Protein AF-A0A7S4E9F9-F1 (afdb_monomer_lite)

Sequence (172 aa):
IFQIEAGQLKEGLISVGSRNLFETDALDPEIIKRFDNHFTYRVINENYYAESEPEDSCHLRRILRWYRDFFGDASDEASILLPIGALRALRRLTSFSCGRALVLSGDKGNNNHEQFRGLNDPHVAVHGSFSVMVNYHAIGLYCTSRSGFVLHDPQEEASLKVSVLVFTNQED

pLDDT: mean 91.95, std 7.77, range [44.69, 98.31]

Radius of gyration: 17.76 Å; chains: 1; bounding box: 37×38×56 Å

Foldseek 3Di:
DWKQAQLFIKDKDKDKDFPDPDDPDPPPLCSLVRIDIDIDIDTDALQVCVPVCVPCSVLSSQLSVVLSVQQNHNQWMFDDDQPVVVLVVLVVVCVVVQQWDKDKDKDQAAQDPSVGTDDDDFDWDGDSDTDGHDHNVSVQSSLVVQVKHKDWDPDRPDRMIIMIITTDHDDD

Structure (mmCIF, N/CA/C/O backbone):
data_AF-A0A7S4E9F9-F1
#
_entry.id   AF-A0A7S4E9F9-F1
#
loop_
_atom_site.group_PDB
_atom_site.id
_atom_site.type_symbol
_atom_site.label_atom_id
_atom_site.label_alt_id
_atom_site.label_comp_id
_atom_site.label_asym_id
_atom_site.label_entity_id
_atom_site.label_seq_id
_atom_site.pdbx_PDB_ins_code
_atom_site.Cartn_x
_atom_site.Cartn_y
_atom_site.Cartn_z
_atom_site.occupancy
_atom_site.B_iso_or_equiv
_atom_site.auth_seq_id
_atom_site.auth_comp_id
_atom_site.auth_asym_id
_atom_site.auth_atom_id
_atom_site.pdbx_PDB_model_num
ATOM 1 N N . ILE A 1 1 ? 6.802 -0.210 -1.882 1.00 94.25 1 ILE A N 1
ATOM 2 C CA . ILE A 1 1 ? 6.468 -1.656 -1.978 1.00 94.25 1 ILE A CA 1
ATOM 3 C C . ILE A 1 1 ? 7.150 -2.324 -0.800 1.00 94.25 1 ILE A C 1
ATOM 5 O O . ILE A 1 1 ? 8.172 -1.792 -0.382 1.00 94.25 1 ILE A O 1
ATOM 9 N N . PHE A 1 2 ? 6.612 -3.399 -0.233 1.00 97.31 2 PHE A N 1
ATOM 10 C CA . PHE A 1 2 ? 7.293 -4.110 0.850 1.00 97.31 2 PHE A CA 1
ATOM 11 C C . PHE A 1 2 ? 7.330 -5.608 0.588 1.00 97.31 2 PHE A C 1
ATOM 13 O O . PHE A 1 2 ? 6.368 -6.160 0.059 1.00 97.31 2 PHE A O 1
ATOM 20 N N . GLN A 1 3 ? 8.431 -6.235 0.983 1.00 97.06 3 GLN A N 1
ATOM 21 C CA . GLN A 1 3 ? 8.577 -7.683 1.048 1.00 97.06 3 GLN A CA 1
ATOM 22 C C . GLN A 1 3 ? 8.850 -8.104 2.487 1.00 97.06 3 GLN A C 1
ATOM 24 O O . GLN A 1 3 ? 9.519 -7.385 3.234 1.00 97.06 3 GLN A O 1
ATOM 29 N N . ILE A 1 4 ? 8.316 -9.259 2.859 1.00 97.19 4 ILE A N 1
ATOM 30 C CA . ILE A 1 4 ? 8.646 -9.960 4.087 1.00 97.19 4 ILE A CA 1
ATOM 31 C C . ILE A 1 4 ? 9.292 -11.267 3.646 1.00 97.19 4 ILE A C 1
ATOM 33 O O . ILE A 1 4 ? 8.638 -12.093 3.016 1.00 97.19 4 ILE A O 1
ATOM 37 N N . GLU A 1 5 ? 10.586 -11.397 3.912 1.00 95.56 5 GLU A N 1
ATOM 38 C CA . GLU A 1 5 ? 11.420 -12.510 3.453 1.00 95.56 5 GLU A CA 1
ATOM 39 C C . GLU A 1 5 ? 12.321 -12.947 4.606 1.00 95.56 5 GLU A C 1
ATOM 41 O O . GLU A 1 5 ? 13.050 -12.118 5.161 1.00 95.56 5 GLU A O 1
ATOM 46 N N . ALA A 1 6 ? 12.253 -14.226 4.987 1.00 92.06 6 ALA A N 1
ATOM 47 C CA . ALA A 1 6 ? 13.010 -14.793 6.108 1.00 92.06 6 ALA A CA 1
ATOM 48 C C . ALA A 1 6 ? 12.963 -13.933 7.397 1.00 92.06 6 ALA A C 1
ATOM 50 O O . ALA A 1 6 ? 13.990 -13.651 8.021 1.00 92.06 6 ALA A O 1
ATOM 51 N N . GLY A 1 7 ? 11.770 -13.450 7.767 1.00 90.50 7 GLY A N 1
ATOM 52 C CA . GLY A 1 7 ? 11.556 -12.606 8.950 1.00 90.50 7 GLY A CA 1
ATOM 53 C C . GLY A 1 7 ? 12.037 -11.154 8.820 1.00 90.50 7 GLY A C 1
ATOM 54 O O . GLY A 1 7 ? 11.908 -10.370 9.765 1.00 90.50 7 GLY A O 1
ATOM 55 N N . GLN A 1 8 ? 12.582 -10.760 7.667 1.00 95.50 8 GLN A N 1
ATOM 56 C CA . GLN A 1 8 ? 13.047 -9.400 7.411 1.00 95.50 8 GLN A CA 1
ATOM 57 C C . GLN A 1 8 ? 12.016 -8.599 6.624 1.00 95.50 8 GLN A C 1
ATOM 59 O O . GLN A 1 8 ? 11.526 -9.037 5.586 1.00 95.50 8 GLN A O 1
ATOM 64 N N . LEU A 1 9 ? 11.754 -7.373 7.079 1.00 97.50 9 LEU A N 1
ATOM 65 C CA . LEU A 1 9 ? 11.000 -6.392 6.311 1.00 97.50 9 LEU A CA 1
ATOM 66 C C . LEU A 1 9 ? 11.943 -5.676 5.336 1.00 97.50 9 LEU A C 1
ATOM 68 O O . LEU A 1 9 ? 12.953 -5.098 5.743 1.00 97.50 9 LEU A O 1
ATOM 72 N N . LYS A 1 10 ? 11.599 -5.681 4.051 1.00 98.00 10 LYS A N 1
ATOM 73 C CA . LYS A 1 10 ? 12.344 -5.004 2.987 1.00 98.00 10 LYS A CA 1
ATOM 74 C C . LYS A 1 10 ? 11.456 -3.978 2.303 1.00 98.00 10 LYS A C 1
ATOM 76 O O . LYS A 1 10 ? 10.284 -4.245 2.047 1.00 98.00 10 LYS A O 1
ATOM 81 N N . GLU A 1 11 ? 12.003 -2.813 1.976 1.00 97.75 11 GLU A N 1
ATOM 82 C CA . GLU A 1 11 ? 11.349 -1.902 1.039 1.00 97.75 11 GLU A CA 1
ATOM 83 C C . GLU A 1 11 ? 11.741 -2.274 -0.389 1.00 97.75 11 GLU A C 1
ATOM 85 O O . GLU A 1 11 ? 12.903 -2.576 -0.656 1.00 97.75 11 GLU A O 1
ATOM 90 N N . GLY A 1 12 ? 10.769 -2.230 -1.293 1.00 96.25 12 GLY A N 1
ATOM 91 C CA . GLY A 1 12 ? 10.971 -2.313 -2.732 1.00 96.25 12 GLY A CA 1
ATOM 92 C C . GLY A 1 12 ? 10.957 -0.921 -3.351 1.00 96.25 12 GLY A C 1
ATOM 93 O O . GLY A 1 12 ? 9.944 -0.212 -3.259 1.00 96.25 12 GLY A O 1
ATOM 94 N N . LEU A 1 13 ? 12.069 -0.560 -3.987 1.00 95.00 13 LEU A N 1
ATOM 95 C CA . LEU A 1 13 ? 12.222 0.618 -4.832 1.00 95.00 13 LEU A CA 1
ATOM 96 C C . LEU A 1 13 ? 11.998 0.210 -6.287 1.00 95.00 13 LEU A C 1
ATOM 98 O O . LEU A 1 13 ? 12.561 -0.782 -6.747 1.00 95.00 13 LEU A O 1
ATOM 102 N N . ILE A 1 14 ? 11.194 0.993 -7.000 1.00 91.94 14 ILE A N 1
ATOM 103 C CA . ILE A 1 14 ? 10.882 0.783 -8.413 1.00 91.94 14 ILE A CA 1
ATOM 104 C C . ILE A 1 14 ? 11.581 1.848 -9.256 1.00 91.94 14 ILE A C 1
ATOM 106 O O . ILE A 1 14 ? 11.482 3.041 -8.972 1.00 91.94 14 ILE A O 1
ATOM 110 N N . SER A 1 15 ? 12.271 1.410 -10.301 1.00 90.75 15 SER A N 1
ATOM 111 C CA . SER A 1 15 ? 12.718 2.264 -11.400 1.00 90.75 15 SER A CA 1
ATOM 112 C C . SER A 1 15 ? 11.886 1.935 -12.629 1.00 90.75 15 SER A C 1
ATOM 114 O O . SER A 1 15 ? 11.772 0.766 -12.991 1.00 90.75 15 SER A O 1
ATOM 116 N N . VAL A 1 16 ? 11.302 2.957 -13.250 1.00 86.00 16 VAL A N 1
ATOM 117 C CA . VAL A 1 16 ? 10.506 2.812 -14.474 1.00 86.00 16 VAL A CA 1
ATOM 118 C C . VAL A 1 16 ? 11.291 3.429 -15.618 1.00 86.00 16 VAL A C 1
ATOM 120 O O . VAL A 1 16 ? 11.713 4.583 -15.529 1.00 86.00 16 VAL A O 1
ATOM 123 N N . GLY A 1 17 ? 11.494 2.668 -16.685 1.00 86.12 17 GLY A N 1
ATOM 124 C CA . GLY A 1 17 ? 12.204 3.132 -17.872 1.00 86.12 17 GLY A CA 1
ATOM 125 C C . GLY A 1 17 ? 11.690 2.451 -19.127 1.00 86.12 17 GLY A C 1
ATOM 126 O O . GLY A 1 17 ? 10.928 1.492 -19.050 1.00 86.12 17 GLY A O 1
ATOM 127 N N . SER A 1 18 ? 12.096 2.943 -20.296 1.00 87.06 18 SER A N 1
ATOM 128 C CA . SER A 1 18 ? 11.861 2.191 -21.527 1.00 87.06 18 SER A CA 1
ATOM 129 C C . SER A 1 18 ? 12.775 0.967 -21.581 1.00 87.06 18 SER A C 1
ATOM 131 O O . SER A 1 18 ? 13.934 1.029 -21.172 1.00 87.06 18 SER A O 1
ATOM 133 N N . ARG A 1 19 ? 12.275 -0.129 -22.160 1.00 86.62 19 ARG A N 1
ATOM 134 C CA . ARG A 1 19 ? 13.104 -1.269 -22.587 1.00 86.62 19 ARG A CA 1
ATOM 135 C C . ARG A 1 19 ? 14.141 -0.882 -23.637 1.00 86.62 19 ARG A C 1
ATOM 137 O O . ARG A 1 19 ? 15.135 -1.584 -23.809 1.00 86.62 19 ARG A O 1
ATOM 144 N N . ASN A 1 20 ? 13.906 0.209 -24.359 1.00 88.50 20 ASN A N 1
ATOM 145 C CA . ASN A 1 20 ? 14.841 0.720 -25.343 1.00 88.50 20 ASN A CA 1
ATOM 146 C C . ASN A 1 20 ? 15.943 1.533 -24.661 1.00 88.50 20 ASN A C 1
ATOM 148 O O . ASN A 1 20 ? 15.674 2.389 -23.822 1.00 88.50 20 ASN A O 1
ATOM 152 N N . LEU A 1 21 ? 17.185 1.337 -25.108 1.00 85.00 21 LEU A N 1
ATOM 153 C CA . LEU A 1 21 ? 18.325 2.157 -24.677 1.00 85.00 21 LEU A CA 1
ATOM 154 C C . LEU A 1 21 ? 18.173 3.634 -25.072 1.00 85.00 21 LEU A C 1
ATOM 156 O O . LEU A 1 21 ? 18.742 4.509 -24.425 1.00 85.00 21 LEU A O 1
ATOM 160 N N . PHE A 1 22 ? 17.431 3.906 -26.147 1.00 88.19 22 PHE A N 1
ATOM 161 C CA . PHE A 1 22 ? 17.176 5.245 -26.654 1.00 88.19 22 PHE A CA 1
ATOM 162 C C . PHE A 1 22 ? 15.739 5.350 -27.163 1.00 88.19 22 PHE A C 1
ATOM 164 O O . PHE A 1 22 ? 15.282 4.502 -27.928 1.00 88.19 22 PHE A O 1
ATOM 171 N N . GLU A 1 23 ? 15.051 6.411 -26.757 1.00 89.06 23 GLU A N 1
ATOM 172 C CA . GLU A 1 23 ? 13.722 6.774 -27.244 1.00 89.06 23 GLU A CA 1
ATOM 173 C C . GLU A 1 23 ? 13.863 7.998 -28.142 1.00 89.06 23 GLU A C 1
ATOM 175 O O . GLU A 1 23 ? 14.369 9.035 -27.717 1.00 89.06 23 GLU A O 1
ATOM 180 N N . THR A 1 24 ? 13.472 7.858 -29.410 1.00 88.19 24 THR A N 1
ATOM 181 C CA . THR A 1 24 ? 13.684 8.905 -30.423 1.00 88.19 24 THR A CA 1
ATOM 182 C C . THR A 1 24 ? 12.804 10.128 -30.181 1.00 88.19 24 THR A C 1
ATOM 184 O O . THR A 1 24 ? 13.228 11.247 -30.460 1.00 88.19 24 THR A O 1
ATOM 187 N N . ASP A 1 25 ? 11.608 9.915 -29.632 1.00 89.00 25 ASP A N 1
ATOM 188 C CA . ASP A 1 25 ? 10.687 10.963 -29.209 1.00 89.00 25 ASP A CA 1
ATOM 189 C C . ASP A 1 25 ? 10.125 10.619 -27.825 1.00 89.00 25 ASP A C 1
ATOM 191 O O . ASP A 1 25 ? 9.390 9.647 -27.659 1.00 89.00 25 ASP A O 1
ATOM 195 N N . ALA A 1 26 ? 10.474 11.420 -26.820 1.00 82.31 26 ALA A N 1
ATOM 196 C CA . ALA A 1 26 ? 9.992 11.241 -25.452 1.00 82.31 26 ALA A CA 1
ATOM 197 C C . ALA A 1 26 ? 8.501 11.594 -25.280 1.00 82.31 26 ALA A C 1
ATOM 199 O O . ALA A 1 26 ? 7.926 11.299 -24.233 1.00 82.31 26 ALA A O 1
ATOM 200 N N . LEU A 1 27 ? 7.886 12.241 -26.275 1.00 87.44 27 LEU A N 1
ATOM 201 C CA . LEU A 1 27 ? 6.470 12.604 -26.278 1.00 87.44 27 LEU A CA 1
ATOM 202 C C . LEU A 1 27 ? 5.595 11.589 -27.024 1.00 87.44 27 LEU A C 1
ATOM 204 O O . LEU A 1 27 ? 4.374 11.753 -27.032 1.00 87.44 27 LEU A O 1
ATOM 208 N N . ASP A 1 28 ? 6.186 10.543 -27.614 1.00 88.25 28 ASP A N 1
ATOM 209 C CA . ASP A 1 28 ? 5.436 9.447 -28.225 1.00 88.25 28 ASP A CA 1
ATOM 210 C C . ASP A 1 28 ? 4.562 8.756 -27.159 1.00 88.25 28 ASP A C 1
ATOM 212 O O . ASP A 1 28 ? 5.100 8.108 -26.256 1.00 88.25 28 ASP A O 1
ATOM 216 N N . PRO A 1 29 ? 3.219 8.832 -27.239 1.00 84.50 29 PRO A N 1
ATOM 217 C CA . PRO A 1 29 ? 2.343 8.213 -26.247 1.00 84.50 29 PRO A CA 1
ATOM 218 C C . PRO A 1 29 ? 2.476 6.683 -26.208 1.00 84.50 29 PRO A C 1
ATOM 220 O O . PRO A 1 29 ? 2.141 6.057 -25.200 1.00 84.50 29 PRO A O 1
ATOM 223 N N . GLU A 1 30 ? 2.997 6.061 -27.268 1.00 86.81 30 GLU A N 1
ATOM 224 C CA . GLU A 1 30 ? 3.232 4.619 -27.326 1.00 86.81 30 GLU A CA 1
ATOM 225 C C . GLU A 1 30 ? 4.414 4.174 -26.451 1.00 86.81 30 GLU A C 1
ATOM 227 O O . GLU A 1 30 ? 4.546 2.975 -26.182 1.00 86.81 30 GLU A O 1
ATOM 232 N N . ILE A 1 31 ? 5.233 5.109 -25.941 1.00 86.81 31 ILE A N 1
ATOM 233 C CA . ILE A 1 31 ? 6.323 4.821 -24.993 1.00 86.81 31 ILE A CA 1
ATOM 234 C C . ILE A 1 31 ? 5.824 4.069 -23.760 1.00 86.81 31 ILE A C 1
ATOM 236 O O . ILE A 1 31 ? 6.520 3.200 -23.237 1.00 86.81 31 ILE A O 1
ATOM 240 N N . ILE A 1 32 ? 4.572 4.313 -23.359 1.00 84.75 32 ILE A N 1
ATOM 241 C CA . ILE A 1 32 ? 3.956 3.661 -22.207 1.00 84.75 32 ILE A CA 1
ATOM 242 C C . ILE A 1 32 ? 3.927 2.131 -22.366 1.00 84.75 32 ILE A C 1
ATOM 244 O O . ILE A 1 32 ? 4.126 1.399 -21.402 1.00 84.75 32 ILE A O 1
ATOM 248 N N . LYS A 1 33 ? 3.762 1.626 -23.599 1.00 84.00 33 LYS A N 1
ATOM 249 C CA . LYS A 1 33 ? 3.730 0.184 -23.908 1.00 84.00 33 LYS A CA 1
ATOM 250 C C . LYS A 1 33 ? 5.111 -0.469 -23.826 1.00 84.00 33 LYS A C 1
ATOM 252 O O . LYS A 1 33 ? 5.209 -1.694 -23.822 1.00 84.00 33 LYS A O 1
ATOM 257 N N . ARG A 1 34 ? 6.172 0.341 -23.798 1.00 87.31 34 ARG A N 1
ATOM 258 C CA . ARG A 1 34 ? 7.575 -0.088 -23.750 1.00 87.31 34 ARG A CA 1
ATOM 259 C C . ARG A 1 34 ? 8.176 0.052 -22.359 1.00 87.31 34 ARG A C 1
ATOM 261 O O . ARG A 1 34 ? 9.358 -0.240 -22.196 1.00 87.31 34 ARG A O 1
ATOM 268 N N . PHE A 1 35 ? 7.392 0.495 -21.379 1.00 85.88 35 PHE A N 1
ATOM 269 C CA . PHE A 1 35 ? 7.877 0.618 -20.020 1.00 85.88 35 PHE A CA 1
ATOM 270 C C . PHE A 1 35 ? 8.172 -0.736 -19.390 1.00 85.88 35 PHE A C 1
ATOM 272 O O . PHE A 1 35 ? 7.429 -1.708 -19.536 1.00 85.88 35 PHE A O 1
ATOM 279 N N . ASP A 1 36 ? 9.285 -0.752 -18.676 1.00 86.81 36 ASP A N 1
ATOM 280 C CA . ASP A 1 36 ? 9.767 -1.850 -17.871 1.00 86.81 36 ASP A CA 1
ATOM 281 C C . ASP A 1 36 ? 10.005 -1.352 -16.455 1.00 86.81 36 ASP A C 1
ATOM 283 O O . ASP A 1 36 ? 10.456 -0.222 -16.238 1.00 86.81 36 ASP A O 1
ATOM 287 N N . ASN A 1 37 ? 9.687 -2.212 -15.497 1.00 88.81 37 ASN A N 1
ATOM 288 C CA . ASN A 1 37 ? 9.849 -1.918 -14.088 1.00 88.81 37 ASN A CA 1
ATOM 289 C C . ASN A 1 37 ? 10.998 -2.763 -13.556 1.00 88.81 37 ASN A C 1
ATOM 291 O O . ASN A 1 37 ? 10.947 -3.989 -13.617 1.00 88.81 37 ASN A O 1
ATOM 295 N N . HIS A 1 38 ? 12.008 -2.103 -13.002 1.00 91.50 38 HIS A N 1
ATOM 296 C CA . HIS A 1 38 ? 13.082 -2.766 -12.285 1.00 91.50 38 HIS A CA 1
ATOM 297 C C . HIS A 1 38 ? 12.915 -2.544 -10.785 1.00 91.50 38 HIS A C 1
ATOM 299 O O . HIS A 1 38 ? 12.830 -1.399 -10.327 1.00 91.50 38 HIS A O 1
ATOM 305 N N . PHE A 1 39 ? 12.881 -3.637 -10.028 1.00 93.62 39 PHE A N 1
ATOM 306 C CA . PHE A 1 39 ? 12.705 -3.612 -8.584 1.00 93.62 39 PHE A CA 1
ATOM 307 C C . PHE A 1 39 ? 14.015 -3.932 -7.876 1.00 93.62 39 PHE A C 1
ATOM 309 O O . PHE A 1 39 ? 14.740 -4.855 -8.239 1.00 93.62 39 PHE A O 1
ATOM 316 N N . THR A 1 40 ? 14.305 -3.161 -6.833 1.00 96.00 40 THR A N 1
ATOM 317 C CA . THR A 1 40 ? 15.411 -3.434 -5.913 1.00 96.00 40 THR A CA 1
ATOM 318 C C . THR A 1 40 ? 14.888 -3.421 -4.492 1.00 96.00 40 THR A C 1
ATOM 320 O O . THR A 1 40 ? 14.047 -2.591 -4.143 1.00 96.00 40 THR A O 1
ATOM 323 N N . TYR A 1 41 ? 15.388 -4.343 -3.675 1.00 97.31 41 TYR A N 1
ATOM 324 C CA . TYR A 1 41 ? 14.910 -4.538 -2.315 1.00 97.31 41 TYR A CA 1
ATOM 325 C C . TYR A 1 41 ? 16.031 -4.305 -1.313 1.00 97.31 41 TYR A C 1
ATOM 327 O O . TYR A 1 41 ? 17.143 -4.806 -1.484 1.00 97.31 41 TYR A O 1
ATOM 335 N N . ARG A 1 42 ? 15.743 -3.550 -0.251 1.00 97.56 42 ARG A N 1
ATOM 336 C CA . ARG A 1 42 ? 16.687 -3.332 0.853 1.00 97.56 42 ARG A CA 1
ATOM 337 C C . ARG A 1 42 ? 16.004 -3.485 2.201 1.00 97.56 42 ARG A C 1
ATOM 339 O O . ARG A 1 42 ? 14.843 -3.115 2.360 1.00 97.56 42 ARG A O 1
ATOM 346 N N . VAL A 1 43 ? 16.736 -4.043 3.161 1.00 98.06 43 VAL A N 1
ATOM 347 C CA . VAL A 1 43 ? 16.244 -4.277 4.523 1.00 98.06 43 VAL A CA 1
ATOM 348 C C . VAL A 1 43 ? 15.963 -2.945 5.213 1.00 98.06 43 VAL A C 1
ATOM 350 O O . VAL A 1 43 ? 16.763 -2.012 5.142 1.00 98.06 43 VAL A O 1
ATOM 353 N N . ILE A 1 44 ? 14.827 -2.884 5.898 1.00 97.88 44 ILE A N 1
ATOM 354 C CA . ILE A 1 44 ? 14.368 -1.747 6.693 1.00 97.88 44 ILE A CA 1
ATOM 355 C C . ILE A 1 44 ? 13.804 -2.244 8.032 1.00 97.88 44 ILE A C 1
ATOM 357 O O . ILE A 1 44 ? 13.732 -3.442 8.295 1.00 97.88 44 ILE A O 1
ATOM 361 N N . ASN A 1 45 ? 13.365 -1.319 8.881 1.00 96.38 45 ASN A N 1
ATOM 362 C CA . ASN A 1 45 ? 12.589 -1.634 10.080 1.00 96.38 45 ASN A CA 1
ATOM 363 C C . ASN A 1 45 ? 11.169 -1.050 9.987 1.00 96.38 45 ASN A C 1
ATOM 365 O O . ASN A 1 45 ? 10.859 -0.255 9.098 1.00 96.38 45 ASN A O 1
ATOM 369 N N . GLU A 1 46 ? 10.298 -1.413 10.929 1.00 96.12 46 GLU A N 1
ATOM 370 C CA . GLU A 1 46 ? 8.898 -0.973 10.941 1.00 96.12 46 GLU A CA 1
ATOM 371 C C . GLU A 1 46 ? 8.702 0.537 11.186 1.00 96.12 46 GLU A C 1
ATOM 373 O O . GLU A 1 46 ? 7.603 1.049 10.979 1.00 96.12 46 GLU A O 1
ATOM 378 N N . ASN A 1 47 ? 9.739 1.275 11.599 1.00 96.81 47 ASN A N 1
ATOM 379 C CA . ASN A 1 47 ? 9.693 2.732 11.772 1.00 96.81 47 ASN A CA 1
ATOM 380 C C . ASN A 1 47 ? 9.947 3.498 10.459 1.00 96.81 47 ASN A C 1
ATOM 382 O O . ASN A 1 47 ? 10.214 4.695 10.500 1.00 96.81 47 ASN A O 1
ATOM 386 N N . TYR A 1 48 ? 9.838 2.837 9.303 1.00 97.44 48 TYR A N 1
ATOM 387 C CA . TYR A 1 48 ? 10.082 3.402 7.970 1.00 97.44 48 TYR A CA 1
ATOM 388 C C . TYR A 1 48 ? 9.421 4.770 7.717 1.00 97.44 48 TYR A C 1
ATOM 390 O O . TYR A 1 48 ? 10.025 5.660 7.126 1.00 97.44 48 TYR A O 1
ATOM 398 N N . TYR A 1 49 ? 8.188 4.956 8.193 1.00 97.50 49 TYR A N 1
ATOM 399 C CA . TYR A 1 49 ? 7.409 6.184 7.993 1.00 97.50 49 TYR A CA 1
ATOM 400 C C . TYR A 1 49 ? 7.484 7.181 9.161 1.00 97.50 49 TYR A C 1
ATOM 402 O O . TYR A 1 49 ? 6.683 8.110 9.220 1.00 97.50 49 TYR A O 1
ATOM 410 N N . ALA A 1 50 ? 8.402 7.002 10.118 1.00 97.12 50 ALA A N 1
ATOM 411 C CA . ALA A 1 50 ? 8.459 7.844 11.316 1.00 97.12 50 ALA A CA 1
ATOM 412 C C . ALA A 1 50 ? 8.671 9.334 10.996 1.00 97.12 50 ALA A C 1
ATOM 414 O O . ALA A 1 50 ? 8.025 10.183 11.604 1.00 97.12 50 ALA A O 1
ATOM 415 N N . GLU A 1 51 ? 9.539 9.638 10.030 1.00 97.00 51 GLU A N 1
ATOM 416 C CA . GLU A 1 51 ? 9.851 11.017 9.634 1.00 97.00 51 GLU A CA 1
ATOM 417 C C . GLU A 1 51 ? 8.905 11.547 8.547 1.00 97.00 51 GLU A C 1
ATOM 419 O O . GLU A 1 51 ? 8.535 12.718 8.564 1.00 97.00 51 GLU A O 1
ATOM 424 N N . SER A 1 52 ? 8.494 10.692 7.605 1.00 96.50 52 SER A N 1
ATOM 425 C CA . SER A 1 52 ? 7.706 11.094 6.432 1.00 96.50 52 SER A CA 1
ATOM 426 C C . SER A 1 52 ? 6.195 11.160 6.678 1.00 96.50 52 SER A C 1
ATOM 428 O O . SER A 1 52 ? 5.499 11.861 5.947 1.00 96.50 52 SER A O 1
ATOM 430 N N . GLU A 1 53 ? 5.679 10.467 7.700 1.00 96.81 53 GLU A N 1
ATOM 431 C CA . GLU A 1 53 ? 4.253 10.432 8.062 1.00 96.81 53 GLU A CA 1
ATOM 432 C C . GLU A 1 53 ? 4.049 10.604 9.576 1.00 96.81 53 GLU A C 1
ATOM 434 O O . GLU A 1 53 ? 3.492 9.716 10.227 1.00 96.81 53 GLU A O 1
ATOM 439 N N . PRO A 1 54 ? 4.477 11.720 10.188 1.00 95.75 54 PRO A N 1
ATOM 440 C CA . PRO A 1 54 ? 4.471 11.860 11.645 1.00 95.75 54 PRO A CA 1
ATOM 441 C C . PRO A 1 54 ? 3.084 11.616 12.269 1.00 95.75 54 PRO A C 1
ATOM 443 O O . PRO A 1 54 ? 2.983 10.885 13.255 1.00 95.75 54 PRO A O 1
ATOM 446 N N . GLU A 1 55 ? 2.017 12.133 11.644 1.00 93.38 55 GLU A N 1
ATOM 447 C CA . GLU A 1 55 ? 0.616 11.991 12.086 1.00 93.38 55 GLU A CA 1
ATOM 448 C C . GLU A 1 55 ? 0.094 10.542 12.069 1.00 93.38 55 GLU A C 1
ATOM 450 O O . GLU A 1 55 ? -0.779 10.192 12.859 1.00 93.38 55 GLU A O 1
ATOM 455 N N . ASP A 1 56 ? 0.603 9.699 11.165 1.00 96.00 56 ASP A N 1
ATOM 456 C CA . ASP A 1 56 ? 0.152 8.312 10.978 1.00 96.00 56 ASP A CA 1
ATOM 457 C C . ASP A 1 56 ? 1.204 7.277 11.393 1.00 96.00 56 ASP A C 1
ATOM 459 O O . ASP A 1 56 ? 0.953 6.0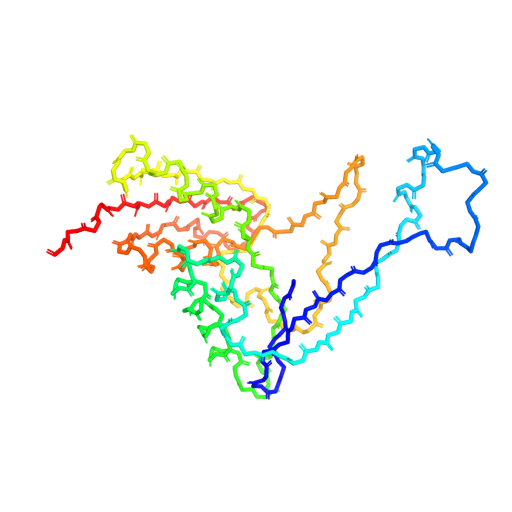72 11.334 1.00 96.00 56 ASP A O 1
ATOM 463 N N . SER A 1 57 ? 2.382 7.720 11.834 1.00 96.62 57 SER A N 1
ATOM 464 C CA . SER A 1 57 ? 3.555 6.871 12.054 1.00 96.62 57 SER A CA 1
ATOM 465 C C . SER A 1 57 ? 3.283 5.705 13.008 1.00 96.62 57 SER A C 1
ATOM 467 O O . SER A 1 57 ? 3.778 4.598 12.798 1.00 96.62 57 SER A O 1
ATOM 469 N N . CYS A 1 58 ? 2.470 5.903 14.050 1.00 96.88 58 CYS A N 1
ATOM 470 C CA . CYS A 1 58 ? 2.081 4.834 14.970 1.00 96.88 58 CYS A CA 1
ATOM 471 C C . CYS A 1 58 ? 1.209 3.766 14.286 1.00 96.88 58 CYS A C 1
ATOM 473 O O . CYS A 1 58 ? 1.435 2.574 14.501 1.00 96.88 58 CYS A O 1
ATOM 475 N N . HIS A 1 59 ? 0.277 4.173 13.425 1.00 97.25 59 HIS A N 1
ATOM 476 C CA . HIS A 1 59 ? -0.616 3.290 12.679 1.00 97.25 59 HIS A CA 1
ATOM 477 C C . HIS A 1 59 ? 0.143 2.539 11.579 1.00 97.25 59 HIS A C 1
ATOM 479 O O . HIS A 1 59 ? 0.041 1.318 11.482 1.00 97.25 59 HIS A O 1
ATOM 485 N N . LEU A 1 60 ? 0.982 3.235 10.809 1.00 98.12 60 LEU A N 1
ATOM 486 C CA . LEU A 1 60 ? 1.781 2.632 9.736 1.00 98.12 60 LEU A CA 1
ATOM 487 C C . LEU A 1 60 ? 2.792 1.617 10.274 1.00 98.12 60 LEU A C 1
ATOM 489 O O . LEU A 1 60 ? 2.909 0.519 9.735 1.00 98.12 60 LEU A O 1
ATOM 493 N N . ARG A 1 61 ? 3.457 1.939 11.388 1.00 98.06 61 ARG A N 1
ATOM 494 C CA . ARG A 1 61 ? 4.353 1.011 12.090 1.00 98.06 61 ARG A CA 1
ATOM 495 C C . ARG A 1 61 ? 3.624 -0.249 12.548 1.00 98.06 61 ARG A C 1
ATOM 497 O O . ARG A 1 61 ? 4.162 -1.340 12.404 1.00 98.06 61 ARG A O 1
ATOM 504 N N . ARG A 1 62 ? 2.405 -0.115 13.090 1.00 97.88 62 ARG A N 1
ATOM 505 C CA . ARG A 1 62 ? 1.574 -1.264 13.495 1.00 97.88 62 ARG A CA 1
ATOM 506 C C . ARG A 1 62 ? 1.226 -2.150 12.302 1.00 97.88 62 ARG A C 1
ATOM 508 O O . ARG A 1 62 ? 1.326 -3.362 12.428 1.00 97.88 62 ARG A O 1
ATOM 515 N N . ILE A 1 63 ? 0.880 -1.562 11.156 1.00 98.31 63 ILE A N 1
ATOM 516 C CA . ILE A 1 63 ? 0.578 -2.314 9.929 1.00 98.31 63 ILE A CA 1
ATOM 517 C C . ILE A 1 63 ? 1.819 -3.066 9.432 1.00 98.31 63 ILE A C 1
ATOM 519 O O . ILE A 1 63 ? 1.745 -4.265 9.186 1.00 98.31 63 ILE A O 1
ATOM 523 N N . LEU A 1 64 ? 2.968 -2.389 9.323 1.00 98.06 64 LEU A N 1
ATOM 524 C CA . LEU A 1 64 ? 4.220 -3.023 8.892 1.00 98.06 64 LEU A CA 1
ATOM 525 C C . LEU A 1 64 ? 4.652 -4.141 9.846 1.00 98.06 64 LEU A C 1
ATOM 527 O O . LEU A 1 64 ? 5.053 -5.211 9.395 1.00 98.06 64 LEU A O 1
ATOM 531 N N . ARG A 1 65 ? 4.526 -3.911 11.158 1.00 97.56 65 ARG A N 1
ATOM 532 C CA . ARG A 1 65 ? 4.789 -4.925 12.180 1.00 97.56 65 ARG A CA 1
ATOM 533 C C . ARG A 1 65 ? 3.852 -6.121 12.041 1.00 97.56 65 ARG A C 1
ATOM 535 O O . ARG A 1 65 ? 4.337 -7.239 12.074 1.00 97.56 65 ARG A O 1
ATOM 542 N N . TRP A 1 66 ? 2.552 -5.894 11.843 1.00 97.69 66 TRP A N 1
ATOM 543 C CA . TRP A 1 66 ? 1.580 -6.972 11.656 1.00 97.69 66 TRP A CA 1
ATOM 544 C C . TRP A 1 66 ? 1.986 -7.883 10.496 1.00 97.69 66 TRP A C 1
ATOM 546 O O . TRP A 1 66 ? 2.066 -9.091 10.676 1.00 97.69 66 TRP A O 1
ATOM 556 N N . TYR A 1 67 ? 2.317 -7.307 9.335 1.00 97.44 67 TYR A N 1
ATOM 557 C CA . TYR A 1 67 ? 2.736 -8.099 8.177 1.00 97.44 67 TYR A CA 1
ATOM 558 C C . TYR A 1 67 ? 4.055 -8.828 8.414 1.00 97.44 67 TYR A C 1
ATOM 560 O O . TYR A 1 67 ? 4.156 -9.999 8.069 1.00 97.44 67 TYR A O 1
ATOM 568 N N . ARG A 1 68 ? 5.048 -8.165 9.019 1.00 96.75 68 ARG A N 1
ATOM 569 C CA . ARG A 1 68 ? 6.323 -8.801 9.373 1.00 96.75 68 ARG A CA 1
ATOM 570 C C . ARG A 1 68 ? 6.118 -9.982 10.319 1.00 96.75 68 ARG A C 1
ATOM 572 O O . ARG A 1 68 ? 6.736 -11.013 10.117 1.00 96.75 68 ARG A O 1
ATOM 579 N N . ASP A 1 69 ? 5.296 -9.814 11.349 1.00 95.62 69 ASP A N 1
ATOM 580 C CA . ASP A 1 69 ? 5.084 -10.838 12.371 1.00 95.62 69 ASP A CA 1
ATOM 581 C C . ASP A 1 69 ? 4.245 -12.003 11.818 1.00 95.62 69 ASP A C 1
ATOM 583 O O . ASP A 1 69 ? 4.518 -13.153 12.140 1.00 95.62 69 ASP A O 1
ATOM 587 N N . PHE A 1 70 ? 3.264 -11.722 10.952 1.00 95.75 70 PHE A N 1
ATOM 588 C CA . PHE A 1 70 ? 2.429 -12.743 10.310 1.00 95.75 70 PHE A CA 1
ATOM 589 C C . PHE A 1 70 ? 3.201 -13.579 9.276 1.00 95.75 70 PHE A C 1
ATOM 591 O O . PHE A 1 70 ? 3.062 -14.794 9.240 1.00 95.75 70 PHE A O 1
ATOM 598 N N . PHE A 1 71 ? 4.034 -12.928 8.461 1.00 96.19 71 PHE A N 1
ATOM 599 C CA . PHE A 1 71 ? 4.858 -13.546 7.412 1.00 96.19 71 PHE A CA 1
ATOM 600 C C . PHE A 1 71 ? 6.312 -13.778 7.867 1.00 96.19 71 PHE A C 1
ATOM 602 O O . PHE A 1 71 ? 7.245 -13.808 7.068 1.00 96.19 71 PHE A O 1
ATOM 609 N N . GLY A 1 72 ? 6.532 -13.846 9.182 1.00 88.94 72 GLY A N 1
ATOM 610 C CA . GLY A 1 72 ? 7.870 -13.852 9.774 1.00 88.94 72 GLY A CA 1
ATOM 611 C C . GLY A 1 72 ? 8.605 -15.187 9.654 1.00 88.94 72 GLY A C 1
ATOM 612 O O . GLY A 1 72 ? 9.834 -15.217 9.747 1.00 88.94 72 GLY A O 1
ATOM 613 N N . ASP A 1 73 ? 7.865 -16.273 9.439 1.00 88.81 73 ASP A N 1
ATOM 614 C CA . ASP A 1 73 ? 8.420 -17.613 9.283 1.00 88.81 73 ASP A CA 1
ATOM 615 C C . ASP A 1 73 ? 9.064 -17.790 7.902 1.00 88.81 73 ASP A C 1
ATOM 617 O O . ASP A 1 73 ? 8.595 -17.273 6.891 1.00 88.81 73 ASP A O 1
ATOM 621 N N . ALA A 1 74 ? 10.152 -18.563 7.841 1.00 73.88 74 ALA A N 1
ATOM 622 C CA . ALA A 1 74 ? 10.955 -18.720 6.624 1.00 73.88 74 ALA A CA 1
ATOM 623 C C . ALA A 1 74 ? 10.213 -19.386 5.445 1.00 73.88 74 ALA A C 1
ATOM 625 O O . ALA A 1 74 ? 10.702 -19.335 4.322 1.00 73.88 74 ALA A O 1
ATOM 626 N N . SER A 1 75 ? 9.066 -20.029 5.684 1.00 80.81 75 SER A N 1
ATOM 627 C CA . SER A 1 75 ? 8.208 -20.604 4.637 1.00 80.81 75 SER A CA 1
ATOM 628 C C . SER A 1 75 ? 7.088 -19.671 4.172 1.00 80.81 75 SER A C 1
ATOM 630 O O . SER A 1 75 ? 6.398 -19.990 3.205 1.00 80.81 75 SER A O 1
ATOM 632 N N . ASP A 1 76 ? 6.897 -18.540 4.853 1.00 89.75 76 ASP A N 1
ATOM 633 C CA . ASP A 1 76 ? 5.672 -17.746 4.804 1.00 89.75 76 ASP A CA 1
ATOM 634 C C . ASP A 1 76 ? 5.973 -16.323 4.334 1.00 89.75 76 ASP A C 1
ATOM 636 O O . ASP A 1 76 ? 5.600 -15.344 4.961 1.00 89.75 76 ASP A O 1
ATOM 640 N N . GLU A 1 77 ? 6.666 -16.202 3.210 1.00 95.44 77 GLU A N 1
ATOM 641 C CA . GLU A 1 77 ? 7.074 -14.913 2.652 1.00 95.44 77 GLU A CA 1
ATOM 642 C C . GLU A 1 77 ? 5.911 -14.193 1.961 1.00 95.44 77 GLU A C 1
ATOM 644 O O . GLU A 1 77 ? 4.943 -14.820 1.517 1.00 95.44 77 GLU A O 1
ATOM 649 N N . ALA A 1 78 ? 6.008 -12.869 1.824 1.00 96.56 78 ALA A N 1
ATOM 650 C CA . ALA A 1 78 ? 4.951 -12.073 1.208 1.00 96.56 78 ALA A CA 1
ATOM 651 C C . ALA A 1 78 ? 5.450 -10.805 0.519 1.00 96.56 78 ALA A C 1
ATOM 653 O O . ALA A 1 78 ? 6.426 -10.181 0.938 1.00 96.56 78 ALA A O 1
ATOM 654 N N . SER A 1 79 ? 4.705 -10.373 -0.499 1.00 96.38 79 SER A N 1
ATOM 655 C CA . SER A 1 79 ? 4.873 -9.075 -1.160 1.00 96.38 79 SER A CA 1
ATOM 656 C C . SER A 1 79 ? 3.601 -8.252 -1.024 1.00 96.38 79 SER A C 1
ATOM 658 O O . SER A 1 79 ? 2.517 -8.683 -1.414 1.00 96.38 79 SER A O 1
ATOM 660 N N . ILE A 1 80 ? 3.722 -7.041 -0.482 1.00 96.62 80 ILE A N 1
ATOM 661 C CA . ILE A 1 80 ? 2.581 -6.167 -0.212 1.00 96.62 80 ILE A CA 1
ATOM 662 C C . ILE A 1 80 ? 2.778 -4.764 -0.781 1.00 96.62 80 ILE A C 1
ATOM 664 O O . ILE A 1 80 ? 3.869 -4.181 -0.812 1.00 96.62 80 ILE A O 1
ATOM 668 N N . LEU A 1 81 ? 1.654 -4.164 -1.158 1.00 96.50 81 LEU A N 1
ATOM 669 C CA . LEU A 1 81 ? 1.538 -2.733 -1.396 1.00 96.50 81 LEU A CA 1
ATOM 670 C C . LEU A 1 81 ? 0.930 -2.082 -0.159 1.00 96.50 81 LEU A C 1
ATOM 672 O O . LEU A 1 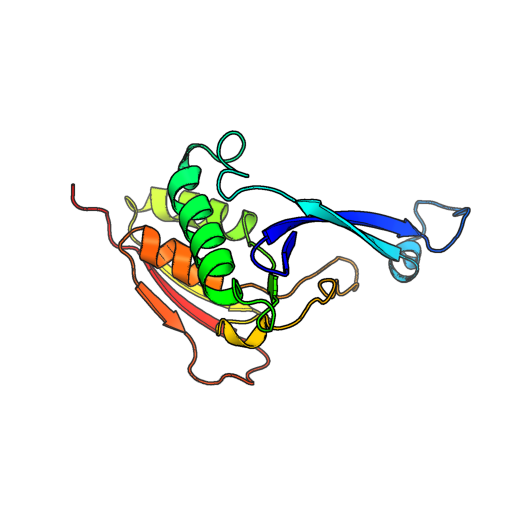81 ? -0.107 -2.527 0.328 1.00 96.50 81 LEU A O 1
ATOM 676 N N . LEU A 1 82 ? 1.560 -1.022 0.346 1.00 97.25 82 LEU A N 1
ATOM 677 C CA . LEU A 1 82 ? 0.996 -0.222 1.428 1.00 97.25 82 LEU A CA 1
ATOM 678 C C . LEU A 1 82 ? 0.346 1.034 0.824 1.00 97.25 82 LEU A C 1
ATOM 680 O O . LEU A 1 82 ? 1.055 1.847 0.224 1.00 97.25 82 LEU A O 1
ATOM 684 N N . PRO A 1 83 ? -0.981 1.217 0.939 1.00 96.62 83 PRO A N 1
ATOM 685 C CA . PRO A 1 83 ? -1.707 2.224 0.172 1.00 96.62 83 PRO A CA 1
ATOM 686 C C . PRO A 1 83 ? -1.667 3.602 0.852 1.00 96.62 83 PRO A C 1
ATOM 688 O O . PRO A 1 83 ? -2.705 4.172 1.174 1.00 96.62 83 PRO A O 1
ATOM 691 N N . ILE A 1 84 ? -0.468 4.162 1.065 1.00 96.44 84 ILE A N 1
ATOM 692 C CA . ILE A 1 84 ? -0.250 5.418 1.816 1.00 96.44 84 ILE A CA 1
ATOM 693 C C . ILE A 1 84 ? -1.139 6.566 1.313 1.00 96.44 84 ILE A C 1
ATOM 695 O O . ILE A 1 84 ? -1.694 7.312 2.114 1.00 96.44 84 ILE A O 1
ATOM 699 N N . GLY A 1 85 ? -1.342 6.680 -0.005 1.00 96.38 85 GLY A N 1
ATOM 700 C CA . GLY A 1 85 ? -2.247 7.677 -0.586 1.00 96.38 85 GLY A CA 1
ATOM 701 C C . GLY A 1 85 ? -3.699 7.530 -0.113 1.00 96.38 85 GLY A C 1
ATOM 702 O O . GLY A 1 85 ? -4.316 8.521 0.273 1.00 96.38 85 GLY A O 1
ATOM 703 N N . ALA A 1 86 ? -4.221 6.300 -0.066 1.00 96.94 86 ALA A N 1
ATOM 704 C CA . ALA A 1 86 ? -5.561 6.026 0.450 1.00 96.94 86 ALA A CA 1
ATOM 705 C C . ALA A 1 86 ? -5.650 6.313 1.956 1.00 96.94 86 ALA A C 1
ATOM 707 O O . ALA A 1 86 ? -6.623 6.910 2.406 1.00 96.94 86 ALA A O 1
ATOM 708 N N . LEU A 1 87 ? -4.617 5.958 2.729 1.00 97.62 87 LEU A N 1
ATOM 709 C CA . LEU A 1 87 ? -4.588 6.207 4.175 1.00 97.62 87 LEU A CA 1
ATOM 710 C C . LEU A 1 87 ? -4.573 7.712 4.490 1.00 97.62 87 LEU A C 1
ATOM 712 O O . LEU A 1 87 ? -5.374 8.178 5.298 1.00 97.62 87 LEU A O 1
ATOM 716 N N . ARG A 1 88 ? -3.757 8.497 3.773 1.00 97.75 88 ARG A N 1
ATOM 717 C CA . ARG A 1 88 ? -3.758 9.969 3.856 1.00 97.75 88 ARG A CA 1
ATOM 718 C C . ARG A 1 88 ? -5.121 10.559 3.481 1.00 97.75 88 ARG A C 1
ATOM 720 O O . ARG A 1 88 ? -5.595 11.482 4.144 1.00 97.75 88 ARG A O 1
ATOM 727 N N . ALA A 1 89 ? -5.759 10.036 2.431 1.00 97.38 89 ALA A N 1
ATOM 728 C CA . ALA A 1 89 ? -7.090 10.477 2.024 1.00 97.38 89 ALA A CA 1
ATOM 729 C C . ALA A 1 89 ? -8.130 10.188 3.115 1.00 97.38 89 ALA A C 1
ATOM 731 O O . ALA A 1 89 ? -8.895 11.081 3.467 1.00 97.38 89 ALA A O 1
ATOM 732 N N . LEU A 1 90 ? -8.112 8.992 3.711 1.00 97.00 90 LEU A N 1
ATOM 733 C CA . LEU A 1 90 ? -8.986 8.636 4.830 1.00 97.00 90 LEU A CA 1
ATOM 734 C C . LEU A 1 90 ? -8.763 9.553 6.037 1.00 97.00 90 LEU A C 1
ATOM 736 O O . LEU A 1 90 ? -9.737 10.089 6.563 1.00 97.00 90 LEU A O 1
ATOM 740 N N . ARG A 1 91 ? -7.509 9.812 6.435 1.00 95.62 91 ARG A N 1
ATOM 741 C CA . ARG A 1 91 ? -7.184 10.767 7.512 1.00 95.62 91 ARG A CA 1
ATOM 742 C C . ARG A 1 91 ? -7.786 12.144 7.240 1.00 95.62 91 ARG A C 1
ATOM 744 O O . ARG A 1 91 ? -8.432 12.730 8.104 1.00 95.62 91 ARG A O 1
ATOM 751 N N . ARG A 1 92 ? -7.593 12.657 6.022 1.00 96.19 92 ARG A N 1
ATOM 752 C CA . ARG A 1 92 ? -8.066 13.991 5.635 1.00 96.19 92 ARG A CA 1
ATOM 753 C C . ARG A 1 92 ? -9.587 14.065 5.544 1.00 96.19 92 ARG A C 1
ATOM 755 O O . ARG A 1 92 ? -10.164 15.058 5.954 1.00 96.19 92 ARG A O 1
ATOM 762 N N . LEU A 1 93 ? -10.239 13.051 4.986 1.00 95.50 93 LEU A N 1
ATOM 763 C CA . LEU A 1 93 ? -11.691 13.053 4.818 1.00 95.50 93 LEU A CA 1
ATOM 764 C C . LEU A 1 93 ? -12.413 12.878 6.157 1.00 95.50 93 LEU A C 1
ATOM 766 O O . LEU A 1 93 ? -13.412 13.547 6.401 1.00 95.50 93 LEU A O 1
ATOM 770 N N . THR A 1 94 ? -11.884 12.032 7.043 1.00 94.94 94 THR A N 1
ATOM 771 C CA . THR A 1 94 ? -12.455 11.811 8.382 1.00 94.94 94 THR A CA 1
ATOM 772 C C . THR A 1 94 ? -12.297 13.022 9.302 1.00 94.94 94 THR A C 1
ATOM 774 O O . THR A 1 94 ? -13.081 13.181 10.239 1.00 94.94 94 THR A O 1
ATOM 777 N N . SER A 1 95 ? -11.339 13.922 9.048 1.00 94.50 95 SER A N 1
ATOM 778 C CA . SER A 1 95 ? -11.179 15.129 9.868 1.00 94.50 95 SER A CA 1
ATOM 779 C C . SER A 1 95 ? -12.349 16.112 9.730 1.00 94.50 95 SER A C 1
ATOM 781 O O . SER A 1 95 ? -12.665 16.808 10.692 1.00 94.50 95 SER A O 1
ATOM 783 N N . PHE A 1 96 ? -13.062 16.117 8.595 1.00 95.50 96 PHE A N 1
ATOM 784 C CA . PHE A 1 96 ? -14.247 16.963 8.384 1.00 95.50 96 PHE A CA 1
ATOM 785 C C . PHE A 1 96 ? -15.445 16.588 9.267 1.00 95.50 96 PHE A C 1
ATOM 787 O O . PHE A 1 96 ? -16.390 17.362 9.395 1.00 95.50 96 PHE A O 1
ATOM 794 N N . SER A 1 97 ? -15.407 15.413 9.884 1.00 94.81 97 SER A N 1
ATOM 795 C CA . SER A 1 97 ? -16.490 14.829 10.674 1.00 94.81 97 SER A CA 1
ATOM 796 C C . SER A 1 97 ? -16.024 14.418 12.077 1.00 94.81 97 SER A C 1
ATOM 798 O O . SER A 1 97 ? -16.625 13.549 12.720 1.00 94.81 97 SER A O 1
ATOM 800 N N . CYS A 1 98 ? -14.963 15.071 12.567 1.00 92.62 98 CYS A N 1
ATOM 801 C CA . CYS A 1 98 ? -14.337 14.814 13.866 1.00 92.62 98 CYS A CA 1
ATOM 802 C C . CYS A 1 98 ? -13.960 13.334 14.039 1.00 92.62 98 CYS A C 1
ATOM 804 O O . CYS A 1 98 ? -14.394 12.681 14.984 1.00 92.62 98 CYS A O 1
ATOM 806 N N . GLY A 1 99 ? -13.237 12.777 13.064 1.00 92.38 99 GLY A N 1
ATOM 807 C CA . GLY A 1 99 ? -12.744 11.400 13.105 1.00 92.38 99 GLY A CA 1
ATOM 808 C C . GLY A 1 99 ? -13.801 10.325 12.839 1.00 92.38 99 GLY A C 1
ATOM 809 O O . GLY A 1 99 ? -13.480 9.145 12.907 1.00 92.38 99 GLY A O 1
ATOM 810 N N . ARG A 1 100 ? -15.049 10.693 12.518 1.00 94.75 100 ARG A N 1
ATOM 811 C CA . ARG A 1 100 ? -16.138 9.734 12.268 1.00 94.75 100 ARG A CA 1
ATOM 812 C C . ARG A 1 100 ? -16.430 9.596 10.790 1.00 94.75 100 ARG A C 1
ATOM 814 O O . ARG A 1 100 ? -16.646 10.599 10.128 1.00 94.75 100 ARG A O 1
ATOM 821 N N . ALA A 1 101 ? -16.529 8.391 10.259 1.00 96.44 101 ALA A N 1
ATOM 822 C CA . ALA A 1 101 ? -16.968 8.209 8.880 1.00 96.44 101 ALA A CA 1
ATOM 823 C C . ALA A 1 101 ? -17.504 6.803 8.652 1.00 96.44 101 ALA A C 1
ATOM 825 O O . ALA A 1 101 ? -16.990 5.838 9.212 1.00 96.44 101 ALA A O 1
ATOM 826 N N . LEU A 1 102 ? -18.483 6.707 7.759 1.00 97.38 102 LEU A N 1
ATOM 827 C CA . LEU A 1 102 ? -18.804 5.476 7.056 1.00 97.38 102 LEU A CA 1
ATOM 828 C C . LEU A 1 102 ? -18.223 5.605 5.648 1.00 97.38 102 LEU A C 1
ATOM 830 O O . LEU A 1 102 ? -18.650 6.471 4.885 1.00 97.38 102 LEU A O 1
ATOM 834 N N . VAL A 1 103 ? -17.241 4.775 5.313 1.00 97.44 103 VAL A N 1
ATOM 835 C CA . VAL A 1 103 ? -16.600 4.782 3.996 1.00 97.44 103 VAL A CA 1
ATOM 836 C C . VAL A 1 103 ? -16.929 3.486 3.281 1.00 97.44 103 VAL A C 1
ATOM 838 O O . VAL A 1 103 ? -16.565 2.412 3.748 1.00 97.44 103 VAL A O 1
ATOM 841 N N . LEU A 1 104 ? -17.582 3.597 2.128 1.00 97.12 104 LEU A N 1
ATOM 842 C CA . LEU A 1 104 ? -17.719 2.505 1.175 1.00 97.12 104 LEU A CA 1
ATOM 843 C C . LEU A 1 104 ? -16.659 2.691 0.089 1.00 97.12 104 LEU A C 1
ATOM 845 O O . LEU A 1 104 ? -16.641 3.718 -0.587 1.00 97.12 104 LEU A O 1
ATOM 849 N N . SER A 1 105 ? -15.772 1.716 -0.068 1.00 96.56 105 SER A N 1
ATOM 850 C CA . SER A 1 105 ? -14.757 1.723 -1.120 1.00 96.56 105 SER A CA 1
ATOM 851 C C . SER A 1 105 ? -14.804 0.408 -1.873 1.00 96.56 105 SER A C 1
ATOM 853 O O . SER A 1 105 ? -14.852 -0.651 -1.245 1.00 96.56 105 SER A O 1
ATOM 855 N N . GLY A 1 106 ? -14.771 0.480 -3.203 1.00 95.06 106 GLY A N 1
ATOM 856 C CA . GLY A 1 106 ? -14.626 -0.702 -4.032 1.00 95.06 106 GLY A CA 1
ATOM 857 C C . GLY A 1 106 ? -13.725 -0.478 -5.235 1.00 95.06 106 GLY A C 1
ATOM 858 O O . GLY A 1 106 ? -13.799 0.567 -5.878 1.00 95.06 106 GLY A O 1
ATOM 859 N N . ASP A 1 107 ? -12.862 -1.457 -5.489 1.00 95.12 107 ASP A N 1
ATOM 860 C CA . ASP A 1 107 ? -11.848 -1.467 -6.543 1.00 95.12 107 ASP A CA 1
ATOM 861 C C . ASP A 1 107 ? -11.274 -2.891 -6.696 1.00 95.12 107 ASP A C 1
ATOM 863 O O . ASP A 1 107 ? -11.576 -3.801 -5.914 1.00 95.12 107 ASP A O 1
ATOM 867 N N . LYS A 1 108 ? -10.427 -3.106 -7.700 1.00 93.44 108 LYS A N 1
ATOM 868 C CA . LYS A 1 108 ? -9.661 -4.336 -7.874 1.00 93.44 108 LYS A CA 1
ATOM 869 C C . LYS A 1 108 ? -8.572 -4.412 -6.796 1.00 93.44 108 LYS A C 1
ATOM 871 O O . LYS A 1 108 ? -7.693 -3.553 -6.709 1.00 93.44 108 LYS A O 1
ATOM 876 N N . GLY A 1 109 ? -8.610 -5.446 -5.960 1.00 94.00 109 GLY A N 1
ATOM 877 C CA . GLY A 1 109 ? -7.720 -5.530 -4.805 1.00 94.00 109 GLY A CA 1
ATOM 878 C C . GLY A 1 109 ? -7.774 -6.855 -4.055 1.00 94.00 109 GLY A C 1
ATOM 879 O O . GLY A 1 109 ? -8.461 -7.790 -4.461 1.00 94.00 109 GLY A O 1
ATOM 880 N N . ASN A 1 110 ? -7.062 -6.903 -2.933 1.00 94.00 110 ASN A N 1
ATOM 881 C CA . ASN A 1 110 ? -6.992 -8.042 -2.023 1.00 94.00 110 ASN A CA 1
ATOM 882 C C . ASN A 1 110 ? -7.390 -7.594 -0.613 1.00 94.00 110 ASN A C 1
ATOM 884 O O . ASN A 1 110 ? -6.890 -6.585 -0.106 1.00 94.00 110 ASN A O 1
ATOM 888 N N . ASN A 1 111 ? -8.314 -8.326 0.003 1.00 94.12 111 ASN A N 1
ATOM 889 C CA . ASN A 1 111 ? -8.851 -8.056 1.339 1.00 94.12 111 ASN A CA 1
ATOM 890 C C . ASN A 1 111 ? -8.493 -9.148 2.360 1.00 94.12 111 ASN A C 1
ATOM 892 O O . ASN A 1 111 ? -8.588 -8.890 3.557 1.00 94.12 111 ASN A O 1
ATOM 896 N N . ASN A 1 112 ? -8.038 -10.318 1.905 1.00 92.94 112 ASN A N 1
ATOM 897 C CA . ASN A 1 112 ? -7.521 -11.389 2.749 1.00 92.94 112 ASN A CA 1
ATOM 898 C C . ASN A 1 112 ? -5.980 -11.366 2.713 1.00 92.94 112 ASN A C 1
ATOM 900 O O . ASN A 1 112 ? -5.380 -11.270 1.641 1.00 92.94 112 ASN A O 1
ATOM 904 N N . HIS A 1 113 ? -5.343 -11.439 3.885 1.00 92.81 113 HIS A N 1
ATOM 905 C CA . HIS A 1 113 ? -3.887 -11.452 4.005 1.00 92.81 113 HIS A CA 1
ATOM 906 C C . HIS A 1 113 ? -3.234 -12.640 3.284 1.00 92.81 113 HIS A C 1
ATOM 908 O O . HIS A 1 113 ? -2.168 -12.472 2.703 1.00 92.81 113 HIS A O 1
ATOM 914 N N . GLU A 1 114 ? -3.885 -13.804 3.239 1.00 92.88 114 GLU A N 1
ATOM 915 C CA . GLU A 1 114 ? -3.385 -15.010 2.561 1.00 92.88 114 GLU A CA 1
ATOM 916 C C . GLU A 1 114 ? -3.077 -14.775 1.073 1.00 92.88 114 GLU A C 1
ATOM 918 O O . GLU A 1 114 ? -2.192 -15.409 0.504 1.00 92.88 114 GLU A O 1
ATOM 923 N N . GLN A 1 115 ? -3.749 -13.804 0.446 1.00 92.44 115 GLN A N 1
ATOM 924 C CA . GLN A 1 115 ? -3.567 -13.463 -0.967 1.00 92.44 115 GLN A CA 1
ATOM 925 C C . GLN A 1 115 ? -2.233 -12.755 -1.263 1.00 92.44 115 GLN A C 1
ATOM 927 O O . GLN A 1 115 ? -1.911 -12.539 -2.429 1.00 92.44 115 GLN A O 1
ATOM 932 N N . PHE A 1 116 ? -1.470 -12.370 -0.235 1.00 94.12 116 PHE A N 1
ATOM 933 C CA . PHE A 1 116 ? -0.165 -11.720 -0.389 1.00 94.12 116 PHE A CA 1
ATOM 934 C C . PHE A 1 116 ? 1.023 -12.684 -0.309 1.00 94.12 116 PHE A C 1
ATOM 936 O O . PHE A 1 116 ? 2.163 -12.229 -0.425 1.00 94.12 116 PHE A O 1
ATOM 943 N N . ARG A 1 117 ? 0.782 -13.987 -0.099 1.00 94.75 117 ARG A N 1
ATOM 944 C CA . ARG A 1 117 ? 1.852 -14.986 0.001 1.00 94.75 117 ARG A CA 1
ATOM 945 C C . ARG A 1 117 ? 2.689 -15.061 -1.274 1.00 94.75 117 ARG A C 1
ATOM 947 O O . ARG A 1 117 ? 2.175 -15.028 -2.392 1.00 94.75 117 ARG A O 1
ATOM 954 N N . GLY A 1 118 ? 3.986 -15.245 -1.071 1.00 93.75 118 GLY A N 1
ATOM 955 C CA . GLY A 1 118 ? 4.996 -15.351 -2.109 1.00 93.75 118 GLY A CA 1
ATOM 956 C C . GLY A 1 118 ? 5.715 -14.034 -2.398 1.00 93.75 118 GLY A C 1
ATOM 957 O O . GLY A 1 118 ? 5.183 -12.928 -2.248 1.00 93.75 118 GLY A O 1
ATOM 958 N N . LEU A 1 119 ? 6.957 -14.171 -2.854 1.00 93.31 119 LEU A N 1
ATOM 959 C CA . LEU A 1 119 ? 7.768 -13.061 -3.331 1.00 93.31 119 LEU A CA 1
ATOM 960 C C . LEU A 1 119 ? 7.489 -12.821 -4.810 1.00 93.31 119 LEU A C 1
ATOM 962 O O . LEU A 1 119 ? 7.947 -13.565 -5.672 1.00 93.31 119 LEU A O 1
ATOM 966 N N . ASN A 1 120 ? 6.717 -11.778 -5.090 1.00 90.69 120 ASN A N 1
ATOM 967 C CA . ASN A 1 120 ? 6.370 -11.375 -6.440 1.00 90.69 120 ASN A CA 1
ATOM 968 C C . ASN A 1 120 ? 6.489 -9.860 -6.553 1.00 90.69 120 ASN A C 1
ATOM 970 O O . ASN A 1 120 ? 5.983 -9.120 -5.705 1.00 90.69 120 ASN A O 1
ATOM 974 N N . ASP A 1 121 ? 7.104 -9.392 -7.635 1.00 89.25 121 ASP A N 1
ATOM 975 C CA . ASP A 1 121 ? 7.027 -7.980 -7.978 1.00 89.25 121 ASP A CA 1
ATOM 976 C C . ASP A 1 121 ? 5.560 -7.602 -8.244 1.00 89.25 121 ASP A C 1
ATOM 978 O O . ASP A 1 121 ? 4.825 -8.354 -8.898 1.00 89.25 121 ASP A O 1
ATOM 982 N N . PRO A 1 122 ? 5.089 -6.451 -7.733 1.00 86.31 122 PRO A N 1
ATOM 983 C CA . PRO A 1 122 ? 3.704 -6.060 -7.910 1.00 86.31 122 PRO A CA 1
ATOM 984 C C . PRO A 1 122 ? 3.412 -5.846 -9.392 1.00 86.31 122 PRO A C 1
ATOM 986 O O . PRO A 1 122 ? 4.100 -5.091 -10.081 1.00 86.31 122 PRO A O 1
ATOM 989 N N . HIS A 1 123 ? 2.338 -6.469 -9.871 1.00 86.25 123 HIS A N 1
ATOM 990 C CA . HIS A 1 123 ? 1.881 -6.250 -11.232 1.00 86.25 123 HIS A CA 1
ATOM 991 C C . HIS A 1 123 ? 1.404 -4.802 -11.403 1.00 86.25 123 HIS A C 1
ATOM 993 O O . HIS A 1 123 ? 0.373 -4.399 -10.855 1.00 86.25 123 HIS A O 1
ATOM 999 N N . VAL A 1 124 ? 2.148 -4.033 -12.196 1.00 85.50 124 VAL A N 1
ATOM 1000 C CA . VAL A 1 124 ? 1.778 -2.682 -12.616 1.00 85.50 124 VAL A CA 1
ATOM 1001 C C . VAL A 1 124 ? 1.072 -2.785 -13.964 1.00 85.50 124 VAL A C 1
ATOM 1003 O O . VAL A 1 124 ? 1.703 -3.040 -14.987 1.00 85.50 124 VAL A O 1
ATOM 1006 N N . ALA A 1 125 ? -0.246 -2.604 -13.973 1.00 84.19 125 ALA A N 1
ATOM 1007 C CA . ALA A 1 125 ? -1.023 -2.613 -15.206 1.00 84.19 125 ALA A CA 1
ATOM 1008 C C . ALA A 1 125 ? -0.884 -1.269 -15.930 1.00 84.19 125 ALA A C 1
ATOM 1010 O O . ALA A 1 125 ? -1.036 -0.213 -15.312 1.00 84.19 125 ALA A O 1
ATOM 1011 N N . VAL A 1 126 ? -0.633 -1.323 -17.240 1.00 78.62 126 VAL A N 1
ATOM 1012 C CA . VAL A 1 126 ? -0.328 -0.152 -18.067 1.00 78.62 126 VAL A CA 1
ATOM 1013 C C . VAL A 1 126 ? -1.388 0.032 -19.155 1.00 78.62 126 VAL A C 1
ATOM 1015 O O . VAL A 1 126 ? -1.402 -0.687 -20.152 1.00 78.62 126 VAL A O 1
ATOM 1018 N N . HIS A 1 127 ? -2.275 1.012 -18.971 1.00 75.88 127 HIS A N 1
ATOM 1019 C CA . HIS A 1 127 ? -3.356 1.348 -19.908 1.00 75.88 127 HIS A CA 1
ATOM 1020 C C . HIS A 1 127 ? -3.633 2.856 -19.892 1.00 75.88 127 HIS A C 1
ATOM 1022 O O . HIS A 1 127 ? -4.466 3.326 -19.123 1.00 75.88 127 HIS A O 1
ATOM 1028 N N . GLY A 1 128 ? -2.885 3.645 -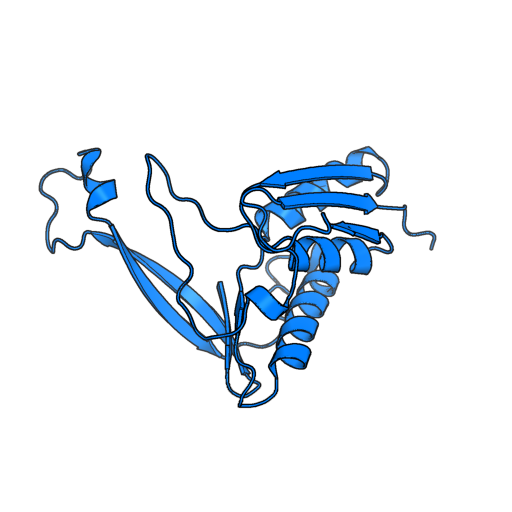20.672 1.00 72.25 128 GLY A N 1
ATOM 1029 C CA . GLY A 1 128 ? -2.969 5.121 -20.657 1.00 72.25 128 GLY A CA 1
ATOM 1030 C C . GLY A 1 128 ? -2.548 5.784 -19.330 1.00 72.25 128 GLY A C 1
ATOM 1031 O O . GLY A 1 128 ? -2.409 6.999 -19.261 1.00 72.25 128 GLY A O 1
ATOM 1032 N N . SER A 1 129 ? -2.333 4.978 -18.290 1.00 78.19 129 SER A N 1
ATOM 1033 C CA . SER A 1 129 ? -1.804 5.283 -16.964 1.00 78.19 129 SER A CA 1
ATOM 1034 C C . SER A 1 129 ? -1.288 3.979 -16.333 1.00 78.19 129 SER A C 1
ATOM 1036 O O . SER A 1 129 ? -1.342 2.918 -16.965 1.00 78.19 129 SER A O 1
ATOM 1038 N N . PHE A 1 130 ? -0.819 4.048 -15.088 1.00 82.19 130 PHE A N 1
ATOM 1039 C CA . PHE A 1 130 ? -0.411 2.897 -14.288 1.00 82.19 130 PHE A CA 1
ATOM 1040 C C . PHE A 1 130 ? -1.438 2.616 -13.196 1.00 82.19 130 PHE A C 1
ATOM 1042 O O . PHE A 1 130 ? -1.925 3.535 -12.539 1.00 82.19 130 PHE A O 1
ATOM 1049 N N . SER A 1 131 ? -1.733 1.344 -12.962 1.00 88.56 131 SER A N 1
ATOM 1050 C CA . SER A 1 131 ? -2.589 0.910 -11.858 1.00 88.56 131 SER A CA 1
ATOM 1051 C C . SER A 1 131 ? -2.001 -0.306 -11.154 1.00 88.56 131 SER A C 1
ATOM 1053 O O . SER A 1 131 ? -1.244 -1.083 -11.737 1.00 88.56 131 SER A O 1
ATOM 1055 N N . VAL A 1 132 ? -2.342 -0.447 -9.878 1.00 92.25 132 VAL A N 1
ATOM 1056 C CA . VAL A 1 132 ? -1.926 -1.549 -9.009 1.00 92.25 132 V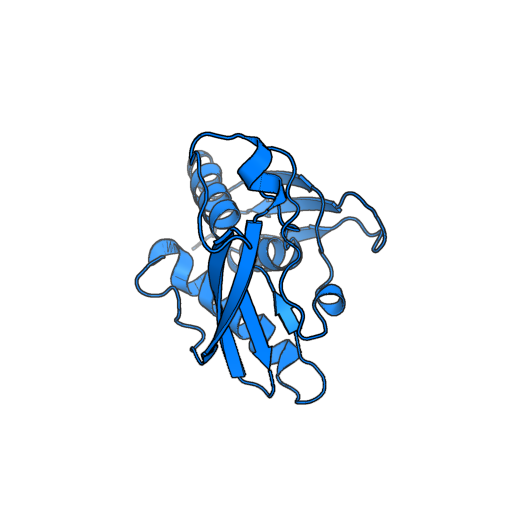AL A CA 1
ATOM 1057 C C . VAL A 1 132 ? -3.120 -2.022 -8.188 1.00 92.25 132 VAL A C 1
ATOM 1059 O O . VAL A 1 132 ? -4.080 -1.277 -8.001 1.00 92.25 132 VAL A O 1
ATOM 1062 N N . MET A 1 133 ? -3.055 -3.255 -7.689 1.00 94.19 133 MET A N 1
ATOM 1063 C CA . MET A 1 133 ? -4.096 -3.825 -6.833 1.00 94.19 133 MET A CA 1
ATOM 1064 C C . MET A 1 133 ? -4.182 -3.082 -5.495 1.00 94.19 133 MET A C 1
ATOM 1066 O O . MET A 1 133 ? -3.162 -2.811 -4.855 1.00 94.19 133 MET A O 1
ATOM 1070 N N . VAL A 1 134 ? -5.400 -2.789 -5.039 1.00 95.75 134 VAL A N 1
ATOM 1071 C CA . VAL A 1 134 ? -5.624 -2.169 -3.729 1.00 95.75 134 VAL A CA 1
ATOM 1072 C C . VAL A 1 134 ? -5.422 -3.195 -2.617 1.00 95.75 134 VAL A C 1
ATOM 1074 O O . VAL A 1 134 ? -6.031 -4.263 -2.613 1.00 95.75 134 VAL A O 1
ATOM 1077 N N . ASN A 1 135 ? -4.609 -2.853 -1.620 1.00 97.25 135 ASN A N 1
ATOM 1078 C CA . ASN A 1 135 ? -4.485 -3.640 -0.398 1.00 97.25 135 ASN A CA 1
ATOM 1079 C C . ASN A 1 135 ? -5.572 -3.228 0.611 1.00 97.25 135 ASN A C 1
ATOM 1081 O O . ASN A 1 135 ? -5.343 -2.391 1.490 1.00 97.25 135 ASN A O 1
ATOM 1085 N N . TYR A 1 136 ? -6.765 -3.807 0.474 1.00 97.38 136 TYR A N 1
ATOM 1086 C CA . TYR A 1 136 ? -7.889 -3.576 1.383 1.00 97.38 136 TYR A CA 1
ATOM 1087 C C . TYR A 1 136 ? -7.630 -4.113 2.788 1.00 97.38 136 TYR A C 1
ATOM 1089 O O . TYR A 1 136 ? -8.115 -3.516 3.748 1.00 97.38 136 TYR A O 1
ATOM 1097 N N . HIS A 1 137 ? -6.817 -5.162 2.924 1.00 97.50 137 HIS A N 1
ATOM 1098 C CA . HIS A 1 137 ? -6.413 -5.673 4.231 1.00 97.50 137 HIS A CA 1
ATOM 1099 C C . HIS A 1 137 ? -5.641 -4.608 5.034 1.00 97.50 137 HIS A C 1
ATOM 1101 O O . HIS A 1 137 ? -5.977 -4.313 6.179 1.00 97.50 137 HIS A O 1
ATOM 1107 N N . ALA A 1 138 ? -4.668 -3.925 4.417 1.00 98.25 138 ALA A N 1
ATOM 1108 C CA . ALA A 1 138 ? -3.934 -2.829 5.055 1.00 98.25 138 ALA A CA 1
ATOM 1109 C C . ALA A 1 138 ? -4.833 -1.628 5.404 1.00 98.25 138 ALA A C 1
ATOM 1111 O O . ALA A 1 138 ? -4.643 -1.001 6.447 1.00 98.25 138 ALA A O 1
ATOM 1112 N N . ILE A 1 139 ? -5.819 -1.311 4.557 1.00 98.25 139 ILE A N 1
ATOM 1113 C CA . ILE A 1 139 ? -6.815 -0.259 4.834 1.00 98.25 139 ILE A CA 1
ATOM 1114 C C . ILE A 1 139 ? -7.689 -0.658 6.038 1.00 98.25 139 ILE A C 1
ATOM 1116 O O . ILE A 1 139 ? -7.943 0.169 6.916 1.00 98.25 139 ILE A O 1
ATOM 1120 N N . GLY A 1 140 ? -8.080 -1.930 6.135 1.00 97.62 140 GLY A N 1
ATOM 1121 C CA . GLY A 1 140 ? -8.787 -2.487 7.288 1.00 97.62 140 GLY A CA 1
ATOM 1122 C C . GLY A 1 140 ? -7.972 -2.411 8.583 1.00 97.62 140 GLY A C 1
ATOM 1123 O O . GLY A 1 140 ? -8.474 -1.924 9.600 1.00 97.62 140 GLY A O 1
ATOM 1124 N N . LEU A 1 141 ? -6.691 -2.796 8.539 1.00 98.12 141 LEU A N 1
ATOM 1125 C CA . LEU A 1 141 ? -5.767 -2.656 9.672 1.00 98.12 141 LEU A CA 1
ATOM 1126 C C . LEU A 1 141 ? -5.619 -1.191 10.105 1.00 98.12 141 LEU A C 1
ATOM 1128 O O . LEU A 1 141 ? -5.625 -0.900 11.300 1.00 98.12 141 LEU A O 1
ATOM 1132 N N . TYR A 1 142 ? -5.534 -0.255 9.154 1.00 97.88 142 TYR A N 1
ATOM 1133 C CA . TYR A 1 142 ? -5.484 1.176 9.453 1.00 97.88 142 TYR A CA 1
ATOM 1134 C C . TYR A 1 142 ? -6.742 1.651 10.188 1.00 97.88 142 TYR A C 1
ATOM 1136 O O . TYR A 1 142 ? -6.626 2.285 11.238 1.00 97.88 142 TYR A O 1
ATOM 1144 N N . CYS A 1 143 ? -7.930 1.294 9.689 1.00 97.38 143 CYS A N 1
ATOM 1145 C CA . CYS A 1 143 ? -9.207 1.622 10.324 1.00 97.38 143 CYS A CA 1
ATOM 1146 C C . CYS A 1 143 ? -9.295 1.062 11.752 1.00 97.38 143 CYS A C 1
ATOM 1148 O O . CYS A 1 143 ? -9.552 1.807 12.697 1.00 97.38 143 CYS A O 1
ATOM 1150 N N . THR A 1 144 ? -8.957 -0.217 11.921 1.00 96.12 144 THR A N 1
ATOM 1151 C CA . THR A 1 144 ? -8.950 -0.897 13.226 1.00 96.12 144 THR A CA 1
ATOM 1152 C C . THR A 1 144 ? -7.951 -0.260 14.192 1.00 96.12 144 THR A C 1
ATOM 1154 O O . THR A 1 144 ? -8.237 -0.061 15.370 1.00 96.12 144 THR A O 1
ATOM 1157 N N . SER A 1 145 ? -6.779 0.150 13.697 1.00 94.75 145 SER A N 1
ATOM 1158 C CA . SER A 1 145 ? -5.764 0.820 14.516 1.00 94.75 145 SER A CA 1
ATOM 1159 C C . SER A 1 145 ? -6.187 2.208 15.020 1.00 94.75 145 SER A C 1
ATOM 1161 O O . SER A 1 145 ? -5.523 2.745 15.908 1.00 94.75 145 SER A O 1
ATOM 1163 N N . ARG A 1 146 ? -7.262 2.773 14.451 1.00 92.88 146 ARG A N 1
ATOM 1164 C CA . ARG A 1 146 ? -7.914 4.039 14.820 1.00 92.88 146 ARG A CA 1
ATOM 1165 C C . ARG A 1 146 ? -9.246 3.809 15.548 1.00 92.88 146 ARG A C 1
ATOM 1167 O O . ARG A 1 146 ? -10.133 4.650 15.477 1.00 92.88 146 ARG A O 1
ATOM 1174 N N . SER A 1 147 ? -9.382 2.667 16.222 1.00 91.19 147 SER A N 1
ATOM 1175 C CA . SER A 1 147 ? -10.575 2.267 16.985 1.00 91.19 147 SER A CA 1
ATOM 1176 C C . SER A 1 147 ? -11.841 2.045 16.144 1.00 91.19 147 SER A C 1
ATOM 1178 O O . SER A 1 147 ? -12.921 1.900 16.705 1.00 91.19 147 SER A O 1
ATOM 1180 N N . GLY A 1 148 ? -11.720 2.001 14.815 1.00 95.62 148 GLY A N 1
ATOM 1181 C CA . GLY A 1 148 ? -12.812 1.653 13.913 1.00 95.62 148 GLY A CA 1
ATOM 1182 C C . GLY A 1 148 ? -12.949 0.148 13.685 1.00 95.62 148 GLY A C 1
ATOM 1183 O O . GLY A 1 148 ? -12.239 -0.663 14.280 1.00 95.62 148 GLY A O 1
ATOM 1184 N N . PHE A 1 149 ? -13.835 -0.230 12.767 1.00 96.81 149 PHE A N 1
ATOM 1185 C CA . PHE A 1 149 ? -13.946 -1.603 12.275 1.00 96.81 149 PHE A CA 1
ATOM 1186 C C . PHE A 1 149 ? -14.216 -1.640 10.772 1.00 96.81 149 PHE A C 1
ATOM 1188 O O . PHE A 1 149 ? -14.650 -0.656 10.168 1.00 96.81 149 PHE A O 1
ATOM 1195 N N . VAL A 1 150 ? -13.953 -2.792 10.160 1.00 96.88 150 VAL A N 1
ATOM 1196 C CA . VAL A 1 150 ? -14.112 -3.009 8.722 1.00 96.88 150 VAL A CA 1
ATOM 1197 C C . VAL A 1 150 ? -14.990 -4.226 8.456 1.00 96.88 150 VAL A C 1
ATOM 1199 O O . VAL A 1 150 ? -14.896 -5.234 9.152 1.00 96.88 150 VAL A O 1
ATOM 1202 N N . LEU A 1 151 ? -15.838 -4.130 7.436 1.00 96.00 151 LEU A N 1
ATOM 1203 C CA . LEU A 1 151 ? -16.567 -5.252 6.859 1.00 96.00 151 LEU A CA 1
ATOM 1204 C C . LEU A 1 151 ? -16.089 -5.422 5.421 1.00 96.00 151 LEU A C 1
ATOM 1206 O O . LEU A 1 151 ? -16.255 -4.526 4.591 1.00 96.00 151 LEU A O 1
ATOM 1210 N N . HIS A 1 152 ? -15.469 -6.560 5.142 1.00 93.75 152 HIS A N 1
ATOM 1211 C CA . HIS A 1 152 ? -15.036 -6.934 3.805 1.00 93.75 152 HIS A CA 1
ATOM 1212 C C . HIS A 1 152 ? -16.110 -7.781 3.119 1.00 93.75 152 HIS A C 1
ATOM 1214 O O . HIS A 1 152 ? -16.814 -8.545 3.779 1.00 93.75 152 HIS A O 1
ATOM 1220 N N . ASP A 1 153 ? -16.216 -7.663 1.795 1.00 87.12 153 ASP A N 1
ATOM 1221 C CA . ASP A 1 153 ? -16.996 -8.603 0.992 1.00 87.12 153 ASP A CA 1
ATOM 1222 C C . ASP A 1 153 ? -16.524 -10.056 1.252 1.00 87.12 153 ASP A C 1
ATOM 1224 O O . ASP A 1 153 ? -15.308 -10.302 1.221 1.00 87.12 153 ASP A O 1
ATOM 1228 N N . PRO A 1 154 ? -17.445 -11.004 1.528 1.00 82.44 154 PRO A N 1
ATOM 1229 C CA . PRO A 1 154 ? -17.105 -12.391 1.854 1.00 82.44 154 PRO A CA 1
ATOM 1230 C C . PRO A 1 154 ? -16.612 -13.213 0.650 1.00 82.44 154 PRO A C 1
ATOM 1232 O O . PRO A 1 154 ? -16.084 -14.307 0.832 1.00 82.44 154 PRO A O 1
ATOM 1235 N N . GLN A 1 155 ? -16.789 -12.733 -0.581 1.00 83.38 155 GLN A N 1
ATOM 1236 C CA . GLN A 1 155 ? -16.383 -13.411 -1.803 1.00 83.38 155 GLN A CA 1
ATOM 1237 C C . GLN A 1 155 ? -14.893 -13.162 -2.100 1.00 83.38 155 GLN A C 1
ATOM 1239 O O . GLN A 1 155 ? -14.464 -12.123 -2.619 1.00 83.38 155 GLN A O 1
ATOM 1244 N N . GLU A 1 156 ? -14.070 -14.166 -1.802 1.00 73.31 156 GLU A N 1
ATOM 1245 C CA . GLU A 1 156 ? -12.610 -14.092 -1.951 1.00 73.31 156 GLU A CA 1
ATOM 1246 C C . GLU A 1 156 ? -12.137 -13.973 -3.410 1.00 73.31 156 GLU A C 1
ATOM 1248 O O . GLU A 1 156 ? -11.183 -13.244 -3.681 1.00 73.31 156 GLU A O 1
ATOM 1253 N N . GLU A 1 157 ? -12.862 -14.568 -4.357 1.00 77.50 157 GLU A N 1
ATOM 1254 C CA . GLU A 1 157 ? -12.522 -14.576 -5.792 1.00 77.50 157 GLU A CA 1
ATOM 1255 C C . GLU A 1 157 ? -13.205 -13.454 -6.598 1.00 77.50 157 GLU A C 1
ATOM 1257 O O . GLU A 1 157 ? -13.182 -13.443 -7.830 1.00 77.50 157 GLU A O 1
ATOM 1262 N N . ALA A 1 158 ? -13.860 -12.499 -5.929 1.00 74.25 158 ALA A N 1
ATOM 1263 C CA . ALA A 1 158 ? -14.517 -11.396 -6.621 1.00 74.25 158 ALA A CA 1
ATOM 1264 C C . ALA A 1 158 ? -13.494 -10.501 -7.344 1.00 74.25 158 ALA A C 1
ATOM 1266 O O . ALA A 1 158 ? -12.532 -10.015 -6.745 1.00 74.25 158 ALA A O 1
ATOM 1267 N N . SER A 1 159 ? -13.744 -10.223 -8.630 1.00 81.38 159 SER A N 1
ATOM 1268 C CA . SER A 1 159 ? -12.916 -9.322 -9.445 1.00 81.38 159 SER A CA 1
ATOM 1269 C C . SER A 1 159 ? -12.945 -7.871 -8.955 1.00 81.38 159 SER A C 1
ATOM 1271 O O . SER A 1 159 ? -12.032 -7.104 -9.252 1.00 81.38 159 SER A O 1
ATOM 1273 N N . LEU A 1 160 ? -13.996 -7.498 -8.223 1.00 90.88 160 LEU A N 1
ATOM 1274 C CA . LEU A 1 160 ? -14.158 -6.221 -7.544 1.00 90.88 160 LEU A CA 1
ATOM 1275 C C . LEU A 1 160 ? -14.297 -6.500 -6.050 1.00 90.88 160 LEU A C 1
ATOM 1277 O O . LEU A 1 160 ? -15.184 -7.246 -5.642 1.00 90.88 160 LEU A O 1
ATOM 1281 N N . LYS A 1 161 ? -13.445 -5.886 -5.234 1.00 93.81 161 LYS A N 1
ATOM 1282 C CA . LYS A 1 161 ? -13.579 -5.922 -3.780 1.00 93.81 161 LYS A CA 1
ATOM 1283 C C . LYS A 1 161 ? -14.371 -4.722 -3.327 1.00 93.81 161 LYS A C 1
ATOM 1285 O O . LYS A 1 161 ? -14.158 -3.633 -3.841 1.00 93.81 161 LYS A O 1
ATOM 1290 N N . VAL A 1 162 ? -15.240 -4.916 -2.343 1.00 94.56 162 VAL A N 1
ATOM 1291 C CA . VAL A 1 162 ? -15.955 -3.834 -1.668 1.00 94.56 162 VAL A CA 1
ATOM 1292 C C . VAL A 1 162 ? -15.713 -3.964 -0.171 1.00 94.56 162 VAL A C 1
ATOM 1294 O O . VAL A 1 162 ? -15.769 -5.058 0.389 1.00 94.56 162 VAL A O 1
ATOM 1297 N N . SER A 1 163 ? -15.381 -2.851 0.474 1.00 96.19 163 SER A N 1
ATOM 1298 C CA . SER A 1 163 ? -15.171 -2.783 1.918 1.00 96.19 163 SER A CA 1
ATOM 1299 C C . SER A 1 163 ? -15.932 -1.607 2.510 1.00 96.19 163 SER A C 1
ATOM 1301 O O . SER A 1 163 ? -15.920 -0.503 1.957 1.00 96.19 163 SER A O 1
ATOM 1303 N N . VAL A 1 164 ? -16.556 -1.847 3.659 1.00 97.69 164 VAL A N 1
ATOM 1304 C CA . VAL A 1 164 ? -17.150 -0.815 4.506 1.00 97.69 164 VAL A CA 1
ATOM 1305 C C . VAL A 1 164 ? -16.203 -0.557 5.664 1.00 97.69 164 VAL A C 1
ATOM 1307 O O . VAL A 1 164 ? -15.910 -1.470 6.428 1.00 97.69 164 VAL A O 1
ATOM 1310 N N 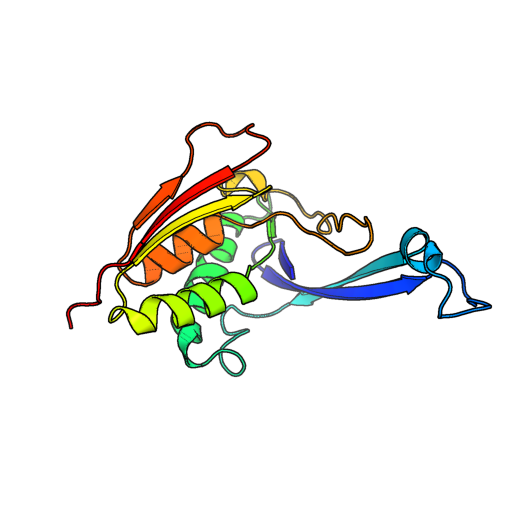. LEU A 1 165 ? -15.732 0.676 5.806 1.00 97.69 165 LEU A N 1
ATOM 1311 C CA . LEU A 1 165 ? -14.913 1.109 6.934 1.00 97.69 165 LEU A CA 1
ATOM 1312 C C . LEU A 1 165 ? -15.747 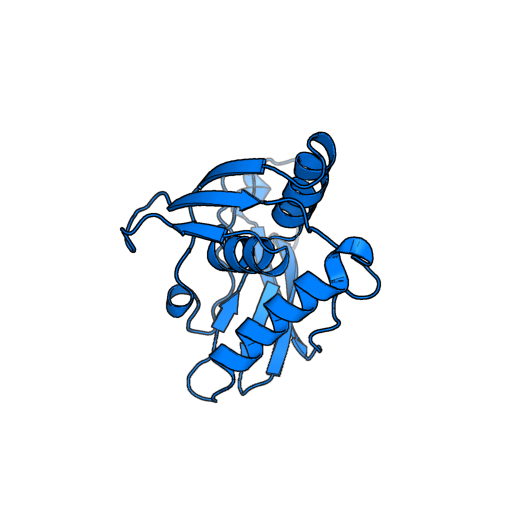2.023 7.820 1.00 97.69 165 LEU A C 1
ATOM 1314 O O . LEU A 1 165 ? -16.320 3.004 7.340 1.00 97.69 165 LEU A O 1
ATOM 1318 N N . VAL A 1 166 ? -15.792 1.714 9.109 1.00 97.69 166 VAL A N 1
ATOM 1319 C CA . VAL A 1 166 ? -16.484 2.512 10.115 1.00 97.69 166 VAL A CA 1
ATOM 1320 C C . VAL A 1 166 ? -15.440 3.103 11.040 1.00 97.69 166 VAL A C 1
ATOM 1322 O O . VAL A 1 166 ? -14.867 2.408 11.872 1.00 97.69 166 VAL A O 1
ATOM 1325 N N . PHE A 1 167 ? -15.198 4.399 10.890 1.00 96.19 167 PHE A N 1
ATOM 1326 C CA . PHE A 1 167 ? -14.398 5.170 11.827 1.00 96.19 167 PHE A CA 1
ATOM 1327 C C . PHE A 1 167 ? -15.323 5.737 12.894 1.00 96.19 167 PHE A C 1
ATOM 1329 O O . PHE A 1 167 ? -16.268 6.472 12.591 1.00 96.19 167 PHE A O 1
ATOM 1336 N N . THR A 1 168 ? -15.044 5.394 14.142 1.00 89.56 168 THR A N 1
ATOM 1337 C CA . THR A 1 168 ? -15.642 6.022 15.314 1.00 89.56 168 THR A CA 1
ATOM 1338 C C . THR A 1 168 ? -14.635 7.023 15.862 1.00 89.56 168 THR A C 1
ATOM 1340 O O . THR A 1 168 ? -13.429 6.805 15.757 1.00 89.56 168 THR A O 1
ATOM 1343 N N . ASN A 1 169 ? -15.106 8.143 16.411 1.00 81.88 169 ASN A N 1
ATOM 1344 C CA . ASN A 1 169 ? -14.203 9.078 17.075 1.00 81.88 169 ASN A CA 1
ATOM 1345 C C . ASN A 1 169 ? -13.412 8.316 18.152 1.00 81.88 169 ASN A C 1
ATOM 1347 O O . ASN A 1 169 ? -13.985 7.436 18.799 1.00 81.88 169 ASN A O 1
ATOM 1351 N N . GLN A 1 170 ? -12.131 8.635 18.339 1.00 66.19 170 GLN A N 1
ATOM 1352 C CA . GLN A 1 170 ? -11.446 8.183 19.545 1.00 66.19 170 GLN A CA 1
ATOM 1353 C C . GLN A 1 170 ? -12.077 8.955 20.707 1.00 66.19 170 GLN A C 1
ATOM 1355 O O . GLN A 1 170 ? -12.002 10.181 20.746 1.00 66.19 170 GLN A O 1
ATOM 1360 N N . GLU A 1 171 ? -12.799 8.260 21.583 1.00 53.03 171 GLU A N 1
ATOM 1361 C CA . GLU A 1 171 ? -13.009 8.778 22.933 1.00 53.03 171 GLU A CA 1
ATOM 1362 C C . GLU A 1 171 ? -11.653 8.678 23.644 1.00 53.03 171 GLU A C 1
ATOM 1364 O O . GLU A 1 171 ? -11.024 7.615 23.600 1.00 53.03 171 GLU A O 1
ATOM 1369 N N . ASP A 1 172 ? -11.181 9.809 24.178 1.00 44.69 172 ASP A N 1
ATOM 1370 C CA . ASP A 1 172 ? -10.027 9.878 25.085 1.00 44.69 172 ASP A CA 1
ATOM 1371 C C . ASP A 1 172 ? -10.279 9.057 26.361 1.00 44.69 172 ASP A C 1
ATOM 1373 O O . ASP A 1 172 ? -11.409 9.136 26.905 1.00 44.69 172 ASP A O 1
#

Organism: NCBI:txid35677

Secondary structure (DSSP, 8-state):
-EEEETTEEEEEEEEEEESSS--S-TT-GGGGGGEEEEEEEEE--TTTTTTT-TTTHHHHHHHHHHHHHHT-STT--EEE---HHHHHHHHHHHHTTTT-EEEEEEESEE-SGGGGBB------EESSSEE--EEHHHHHHHHHHTT-EEEE-S-TT-SSEEEEEEEPP---